Protein AF-A0A8E6B2I6-F1 (afdb_monomer_lite)

pLDDT: mean 75.62, std 18.56, range [28.56, 93.75]

Organism: NCBI:txid1123043

Secondary structure (DSSP, 8-state):
------------HHHHHHHHHHH-TT-----HHHHHHHHHHH--SHHHHHHHHHHHHHHHHHHHHHS-HHHHHHHHHHHHHHHHHHHHHHTT-S--HHHHHHHHHHHHHHSPPPPP-

Sequence (117 aa):
MRETVGCRHYYGMTPVAKYLRTLVPEFHARTDGELLTEFLLHHGEAPIVEILRRHGDWIWATCRRMLNHADAEDAFQATFLILTQRARKLQHSANIGPWLHRVAFLIVAKNPRPIPG

Foldseek 3Di:
DDDDPPPDDPPPCPVVLVVCCVVPVVSCPDFLLSLLVCCVVPVDCVSVVVVCVVQVPVLLVVLVVFDPPVLSVVLSVVLSVVCNVCSVVCNPPRHCNVVSNVSSVVSSVVPGPPDDD

Radius of gyration: 16.26 Å; chains: 1; bounding box: 50×29×42 Å

InterPro domains:
  IPR007627 RNA polymerase sigma-70 region 2 [PF04542] (52-104)
  IPR013325 RNA polymerase sigma factor, region 2 [SSF88946] (33-104)

Structure (mmCIF, N/CA/C/O backbone):
data_AF-A0A8E6B2I6-F1
#
_entry.id   AF-A0A8E6B2I6-F1
#
loop_
_atom_site.group_PDB
_atom_site.id
_atom_site.type_symbol
_atom_site.label_atom_id
_atom_site.label_alt_id
_atom_site.label_comp_id
_atom_site.label_asym_id
_atom_site.label_entity_id
_atom_site.label_seq_id
_atom_site.pdbx_PDB_ins_code
_atom_site.Cartn_x
_atom_site.Cartn_y
_atom_site.Cartn_z
_atom_site.occupancy
_atom_site.B_iso_or_equiv
_atom_site.auth_seq_id
_atom_site.auth_comp_id
_atom_site.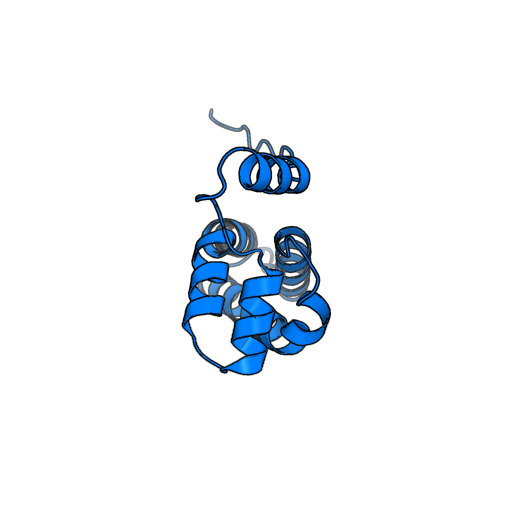auth_asym_id
_atom_site.auth_atom_id
_atom_site.pdbx_PDB_model_num
ATOM 1 N N . MET A 1 1 ? 3.956 15.985 -30.444 1.00 34.03 1 MET A N 1
ATOM 2 C CA . MET A 1 1 ? 4.150 16.913 -29.309 1.00 34.03 1 MET A CA 1
ATOM 3 C C . MET A 1 1 ? 2.978 16.812 -28.341 1.00 34.03 1 MET A C 1
ATOM 5 O O . MET A 1 1 ? 1.963 17.460 -28.553 1.00 34.03 1 MET A O 1
ATOM 9 N N . ARG A 1 2 ? 3.087 15.964 -27.313 1.00 28.56 2 ARG A N 1
ATOM 10 C CA . ARG A 1 2 ? 2.213 15.981 -26.127 1.00 28.56 2 ARG A CA 1
ATOM 11 C C . ARG A 1 2 ? 3.047 15.538 -24.929 1.00 28.56 2 ARG A C 1
ATOM 13 O O . ARG A 1 2 ? 2.990 14.389 -24.514 1.00 28.56 2 ARG A O 1
ATOM 20 N N . GLU A 1 3 ? 3.850 16.458 -24.418 1.00 32.72 3 GLU A N 1
ATOM 21 C CA . GLU A 1 3 ? 4.552 16.300 -23.149 1.00 32.72 3 GLU A CA 1
ATOM 22 C C . GLU A 1 3 ? 4.015 17.337 -22.175 1.00 32.72 3 GLU A C 1
ATOM 24 O O . GLU A 1 3 ? 4.415 18.494 -22.170 1.00 32.72 3 GLU A O 1
ATOM 29 N N . THR A 1 4 ? 3.085 16.896 -21.337 1.00 28.88 4 THR A N 1
ATOM 30 C CA . THR A 1 4 ? 2.849 17.505 -20.031 1.00 28.88 4 THR A CA 1
ATOM 31 C C . THR A 1 4 ? 2.646 16.373 -19.036 1.00 28.88 4 THR A C 1
ATOM 33 O O . THR A 1 4 ? 1.525 16.054 -18.643 1.00 28.88 4 THR A O 1
ATO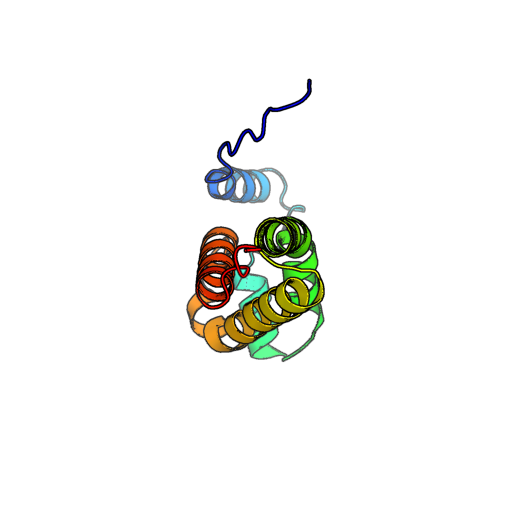M 36 N N . VAL A 1 5 ? 3.748 15.744 -18.623 1.00 36.91 5 VAL A N 1
ATOM 37 C CA . VAL A 1 5 ? 3.817 14.997 -17.359 1.00 36.91 5 VAL A CA 1
ATOM 38 C C . VAL A 1 5 ? 3.763 16.010 -16.215 1.00 36.91 5 VAL A C 1
ATOM 40 O O . VAL A 1 5 ? 4.748 16.338 -15.563 1.00 36.91 5 VAL A O 1
ATOM 43 N N . GLY A 1 6 ? 2.573 16.572 -16.016 1.00 31.19 6 GLY A N 1
ATOM 44 C CA . GLY A 1 6 ? 2.250 17.427 -14.889 1.00 31.19 6 GLY A CA 1
ATOM 45 C C . GLY A 1 6 ? 2.052 16.566 -13.656 1.00 31.19 6 GLY A C 1
ATOM 46 O O . GLY A 1 6 ? 0.928 16.218 -13.313 1.00 31.19 6 GLY A O 1
ATOM 47 N N . CYS A 1 7 ? 3.152 16.233 -12.988 1.00 32.38 7 CYS A N 1
ATOM 48 C CA . CYS A 1 7 ? 3.139 15.825 -11.593 1.00 32.38 7 CYS A CA 1
ATOM 49 C C . CYS A 1 7 ? 2.607 17.021 -10.782 1.00 32.38 7 CYS A C 1
ATOM 51 O O . CYS A 1 7 ? 3.355 17.930 -10.429 1.00 32.38 7 CYS A O 1
ATOM 53 N N . ARG A 1 8 ? 1.286 17.106 -10.595 1.00 36.56 8 ARG A N 1
ATOM 54 C CA . ARG A 1 8 ? 0.648 18.207 -9.868 1.00 36.56 8 ARG A CA 1
ATOM 55 C C . ARG A 1 8 ? -0.310 17.632 -8.829 1.00 36.56 8 ARG A C 1
ATOM 57 O O . ARG A 1 8 ? -1.405 17.204 -9.152 1.00 36.56 8 ARG A O 1
ATOM 64 N N . HIS A 1 9 ? 0.178 17.612 -7.590 1.00 40.12 9 HIS A N 1
ATOM 65 C CA . HIS A 1 9 ? -0.584 17.734 -6.346 1.00 40.12 9 HIS A CA 1
ATOM 66 C C . HIS A 1 9 ? -1.923 16.977 -6.235 1.00 40.12 9 HIS A C 1
ATOM 68 O O . HIS A 1 9 ? -2.974 17.520 -6.548 1.00 40.12 9 HIS A O 1
ATOM 74 N N . TYR A 1 10 ? -1.902 15.814 -5.576 1.00 42.53 10 TYR A N 1
ATOM 75 C CA . TYR A 1 10 ? -3.065 15.301 -4.831 1.00 42.53 10 TYR A CA 1
ATOM 76 C C . TYR A 1 10 ? -2.718 15.096 -3.347 1.00 42.53 10 TYR A C 1
ATOM 78 O O . TYR A 1 10 ? -2.994 14.068 -2.741 1.00 42.53 10 TYR A O 1
ATOM 86 N N . TYR A 1 11 ? -2.101 16.112 -2.740 1.00 42.41 11 TYR A N 1
ATOM 87 C CA . TYR A 1 11 ? -1.970 16.250 -1.286 1.00 42.41 11 TYR A CA 1
ATOM 88 C C . TYR A 1 11 ? -3.036 17.254 -0.814 1.00 42.41 11 TYR A C 1
ATOM 90 O O . TYR A 1 11 ? -2.739 18.406 -0.526 1.00 42.41 11 TYR A O 1
ATOM 98 N N . GLY A 1 12 ? -4.317 16.869 -0.851 1.00 40.09 12 GLY A N 1
ATOM 99 C CA . GLY A 1 12 ? -5.392 17.827 -0.540 1.00 40.09 12 GLY A CA 1
ATOM 100 C C . GLY A 1 12 ? -6.819 17.294 -0.430 1.00 40.09 12 GLY A C 1
ATOM 101 O O . GLY A 1 12 ? -7.730 18.091 -0.242 1.00 40.09 12 GLY A O 1
ATOM 102 N N . MET A 1 13 ? -7.060 15.981 -0.523 1.00 46.75 13 MET A N 1
ATOM 103 C CA . MET A 1 13 ? -8.432 15.440 -0.473 1.00 46.75 13 MET A CA 1
ATOM 104 C C . MET A 1 13 ? -8.902 15.032 0.931 1.00 46.75 13 MET A C 1
ATOM 106 O O . MET A 1 13 ? -10.091 14.794 1.126 1.00 46.75 13 MET A O 1
ATOM 110 N N . THR A 1 14 ? -8.018 15.004 1.932 1.00 51.69 14 THR A N 1
ATOM 111 C CA . THR A 1 14 ? -8.386 14.737 3.335 1.00 51.69 14 THR A CA 1
ATOM 112 C C . THR A 1 14 ? -9.400 15.750 3.897 1.00 51.69 14 THR A C 1
ATOM 114 O O . THR A 1 14 ? -10.350 15.318 4.552 1.00 51.69 14 THR A O 1
ATOM 117 N N . PRO A 1 15 ? -9.282 17.071 3.627 1.00 55.97 15 PRO A N 1
ATOM 118 C CA . PRO A 1 15 ? -10.294 18.050 4.022 1.00 55.97 15 PRO A CA 1
ATOM 119 C C . PRO A 1 15 ? -11.630 17.825 3.310 1.00 55.97 15 PRO A C 1
ATOM 121 O O . PRO A 1 15 ? -12.668 17.864 3.958 1.00 55.97 15 PRO A O 1
ATOM 124 N N . VAL A 1 16 ? -11.610 17.536 2.003 1.00 52.50 16 VAL A N 1
ATOM 125 C CA . VAL A 1 16 ? -12.829 17.384 1.190 1.00 52.50 16 VAL A CA 1
ATOM 126 C C . VAL A 1 16 ? -13.608 16.135 1.587 1.00 52.50 16 VAL A C 1
ATOM 128 O O . VAL A 1 16 ? -14.811 16.221 1.788 1.00 52.50 16 VAL A O 1
ATOM 131 N N . ALA A 1 17 ? -12.946 14.994 1.791 1.00 55.19 17 ALA A N 1
ATOM 132 C CA . ALA A 1 17 ? -13.617 13.775 2.243 1.00 55.19 17 ALA A CA 1
ATOM 133 C C . ALA A 1 17 ? -14.264 13.952 3.630 1.00 55.19 17 ALA A C 1
ATOM 135 O O . ALA A 1 17 ? -15.385 13.498 3.854 1.00 55.19 17 ALA A O 1
ATOM 136 N N . LYS A 1 18 ? -13.590 14.669 4.544 1.00 55.62 18 LYS A N 1
ATOM 137 C CA . LYS A 1 18 ? -14.148 15.020 5.857 1.00 55.62 18 LYS A CA 1
ATOM 138 C C . LYS A 1 18 ? -15.351 15.961 5.727 1.00 55.62 18 LYS A C 1
ATOM 140 O O . LYS A 1 18 ? -16.358 15.734 6.383 1.00 55.62 18 LYS A O 1
ATOM 145 N N . TYR A 1 19 ? -15.265 16.979 4.869 1.00 57.88 19 TYR A N 1
ATOM 146 C CA . TYR A 1 19 ? -16.363 17.918 4.610 1.00 57.88 19 TYR A CA 1
ATOM 147 C C . TYR A 1 19 ? -17.570 17.249 3.938 1.00 57.88 19 TYR A C 1
ATOM 149 O O . TYR A 1 19 ? -18.705 17.514 4.321 1.00 57.88 19 TYR A O 1
ATOM 157 N N . LEU A 1 20 ? -17.343 16.346 2.982 1.00 57.97 20 LEU A N 1
ATOM 158 C CA . LEU A 1 20 ? -18.406 15.599 2.309 1.00 57.97 20 LEU A CA 1
ATOM 159 C C . LEU A 1 20 ? -19.126 14.642 3.261 1.00 57.97 20 LEU A C 1
ATOM 161 O O . LEU A 1 20 ? -20.342 14.538 3.176 1.00 57.97 20 LEU A O 1
ATOM 165 N N . ARG A 1 21 ? -18.418 14.020 4.213 1.00 57.53 21 ARG A N 1
ATOM 166 C CA . ARG A 1 21 ? -19.035 13.184 5.260 1.00 57.53 21 ARG A CA 1
ATOM 167 C C . ARG A 1 21 ? -19.982 13.986 6.165 1.00 57.53 21 ARG A C 1
ATOM 169 O O . ARG A 1 21 ? -20.976 13.448 6.636 1.00 57.53 21 ARG A O 1
ATOM 176 N N . THR A 1 22 ? -19.690 15.269 6.390 1.00 61.31 22 THR A N 1
ATOM 177 C CA . THR A 1 22 ? -20.558 16.180 7.156 1.00 61.31 22 THR A CA 1
ATOM 178 C C . THR A 1 22 ? -21.774 16.643 6.350 1.00 61.31 22 THR A C 1
ATOM 180 O O . THR A 1 22 ? -22.854 16.794 6.911 1.00 61.31 22 THR A O 1
ATOM 183 N N . LEU A 1 23 ? -21.606 16.895 5.048 1.00 60.75 23 LEU A N 1
ATOM 184 C CA . LEU A 1 23 ? -22.658 17.448 4.182 1.00 60.75 23 LEU A CA 1
ATOM 185 C C . LEU A 1 23 ? -23.572 16.379 3.573 1.00 60.75 23 LEU A C 1
ATOM 187 O O . LEU A 1 23 ? -24.725 16.661 3.261 1.00 60.75 23 LEU A O 1
ATOM 191 N N . VAL A 1 24 ? -23.061 15.163 3.400 1.00 58.16 24 VAL A N 1
ATOM 192 C CA . VAL A 1 24 ? -23.784 14.016 2.856 1.00 58.16 24 VAL A CA 1
ATOM 193 C C . VAL A 1 24 ? -23.577 12.853 3.829 1.00 58.16 24 VAL A C 1
ATOM 195 O O . VAL A 1 24 ? -22.609 12.103 3.689 1.00 58.16 24 VAL A O 1
ATOM 198 N N . PRO A 1 25 ? -24.465 12.682 4.827 1.00 50.56 25 PRO A N 1
ATOM 199 C CA . PRO A 1 25 ? -24.373 11.597 5.805 1.00 50.56 25 PRO A CA 1
ATOM 200 C C . PRO A 1 25 ? -24.401 10.208 5.159 1.00 50.56 25 PRO A C 1
ATOM 202 O O . PRO A 1 25 ? -23.919 9.254 5.739 1.00 50.56 25 PRO A O 1
ATOM 205 N N . GLU A 1 26 ? -24.905 10.076 3.935 1.00 48.84 26 GLU A N 1
ATOM 206 C CA . GLU A 1 26 ? -24.880 8.829 3.158 1.00 48.84 26 GLU A CA 1
ATOM 207 C C . GLU A 1 26 ? -23.491 8.565 2.522 1.00 48.84 26 GLU A C 1
ATOM 209 O O . GLU A 1 26 ? -23.152 7.437 2.171 1.00 48.84 26 GLU A O 1
ATOM 214 N N . PHE A 1 27 ? -22.632 9.590 2.398 1.00 51.09 27 PHE A N 1
ATOM 215 C CA . PHE A 1 27 ? -21.283 9.502 1.821 1.00 51.09 27 PHE A CA 1
ATOM 216 C C . PHE A 1 27 ? -20.259 9.062 2.879 1.00 51.09 27 PHE A C 1
ATOM 218 O O . PHE A 1 27 ? -19.244 9.714 3.141 1.00 51.09 27 PHE A O 1
ATOM 225 N N . HIS A 1 28 ? -20.513 7.913 3.503 1.00 56.12 28 HIS A N 1
ATOM 226 C CA . HIS A 1 28 ? -19.543 7.232 4.359 1.00 56.12 28 HIS A CA 1
ATOM 227 C C . HIS A 1 28 ? -18.553 6.439 3.500 1.00 56.12 28 HIS A C 1
ATOM 229 O O . HIS A 1 28 ? -18.459 5.215 3.576 1.00 56.12 28 HIS A O 1
ATOM 235 N N . ALA A 1 29 ? -17.774 7.134 2.666 1.00 70.19 29 ALA A N 1
ATOM 236 C CA . ALA A 1 29 ? -16.597 6.515 2.074 1.00 70.19 29 ALA A CA 1
ATOM 237 C C . ALA A 1 29 ? -15.656 6.129 3.226 1.00 70.19 29 ALA A C 1
ATOM 239 O O . ALA A 1 29 ? -15.066 7.011 3.865 1.00 70.19 29 ALA A O 1
ATOM 240 N N . ARG A 1 30 ? -15.573 4.821 3.526 1.00 81.81 30 ARG A N 1
ATOM 241 C CA . ARG A 1 30 ? -14.664 4.277 4.545 1.00 81.81 30 ARG A CA 1
ATOM 242 C C . ARG A 1 30 ? -13.269 4.846 4.310 1.00 81.81 30 ARG A C 1
ATOM 244 O O . ARG A 1 30 ? -12.819 4.849 3.164 1.00 81.81 30 ARG A O 1
ATOM 251 N N . THR A 1 31 ? -12.600 5.354 5.336 1.00 87.56 31 THR A N 1
ATOM 252 C CA . THR A 1 31 ? -11.199 5.776 5.222 1.00 87.56 31 THR A CA 1
ATOM 253 C C . THR A 1 31 ? -10.304 4.568 4.970 1.00 87.56 31 THR A C 1
ATOM 255 O O . THR A 1 31 ? -10.689 3.431 5.242 1.00 87.56 31 THR A O 1
ATOM 258 N N . ASP A 1 32 ? -9.093 4.797 4.469 1.00 88.75 32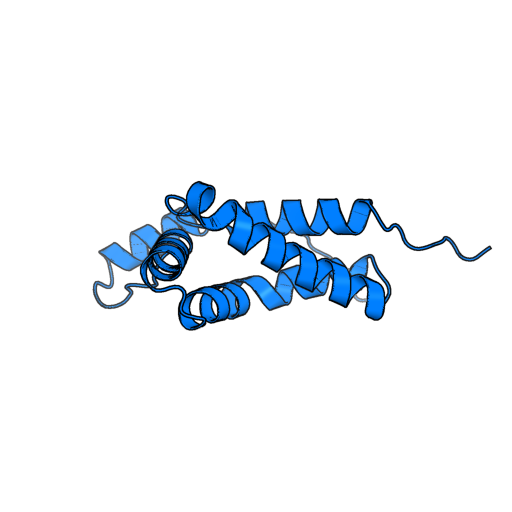 ASP A N 1
ATOM 259 C CA . ASP A 1 32 ? -8.150 3.692 4.274 1.00 88.75 32 ASP A CA 1
ATOM 260 C C . ASP A 1 32 ? -7.810 3.007 5.612 1.00 88.75 32 ASP A C 1
ATOM 262 O O . ASP A 1 32 ? -7.677 1.789 5.669 1.00 88.75 32 ASP A O 1
ATOM 266 N N . GLY A 1 33 ? -7.742 3.766 6.709 1.00 90.00 33 GLY A N 1
ATOM 267 C CA . GLY A 1 33 ? -7.550 3.236 8.058 1.00 90.00 33 GLY A CA 1
ATOM 268 C C . GLY A 1 33 ? -8.725 2.396 8.564 1.00 90.00 33 GLY A C 1
ATOM 269 O O . GLY A 1 33 ? -8.508 1.354 9.180 1.00 90.00 33 GLY A O 1
ATOM 270 N N . GLU A 1 34 ? -9.964 2.789 8.253 1.00 91.44 34 GLU A N 1
ATOM 271 C CA . GLU A 1 34 ? -11.166 1.995 8.559 1.00 91.44 34 GLU A CA 1
ATOM 272 C C . GLU A 1 34 ? -11.136 0.653 7.802 1.00 91.44 34 GLU A C 1
ATOM 274 O O . GLU A 1 34 ? -11.349 -0.394 8.410 1.00 91.44 34 GLU A O 1
ATOM 279 N N . LEU A 1 35 ? -10.759 0.660 6.51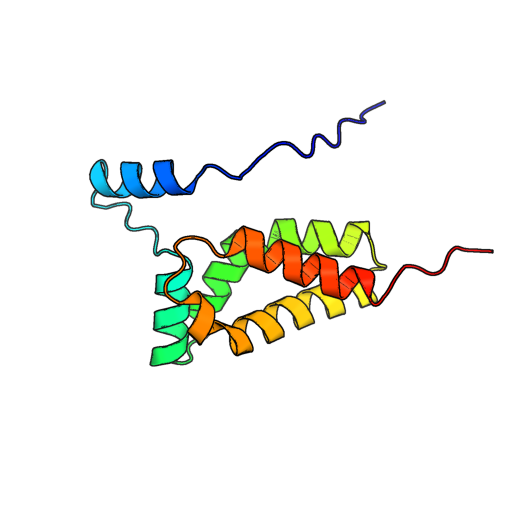6 1.00 90.44 35 LEU A N 1
ATOM 280 C CA . LEU A 1 35 ? -10.575 -0.566 5.723 1.00 90.44 35 LEU A CA 1
ATOM 281 C C . LEU A 1 35 ? -9.454 -1.455 6.289 1.00 90.44 35 LEU A C 1
ATOM 283 O O . LEU A 1 35 ? -9.604 -2.671 6.384 1.00 90.44 35 LEU A O 1
ATOM 287 N N . LEU A 1 36 ? -8.335 -0.866 6.714 1.00 92.81 36 LEU A N 1
ATOM 288 C CA . LEU A 1 36 ? -7.247 -1.617 7.346 1.00 92.81 36 LEU A CA 1
ATOM 289 C C . LEU A 1 36 ? -7.635 -2.180 8.714 1.00 92.81 36 LEU A C 1
ATOM 291 O O . LEU A 1 36 ? -7.205 -3.277 9.059 1.00 92.81 36 LEU A O 1
ATOM 295 N N . THR A 1 37 ? -8.446 -1.459 9.486 1.00 93.75 37 THR A N 1
ATOM 296 C CA . THR A 1 37 ? -8.966 -1.941 10.773 1.00 93.75 37 THR A CA 1
ATOM 297 C C . THR A 1 37 ? -9.851 -3.164 10.558 1.00 93.75 37 THR A C 1
ATOM 299 O O . THR A 1 37 ? -9.673 -4.179 11.223 1.00 93.75 37 THR A O 1
ATOM 302 N N . GLU A 1 38 ? -10.750 -3.112 9.578 1.00 9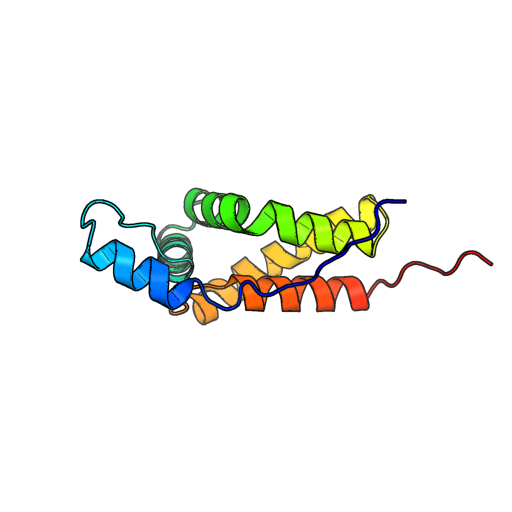1.94 38 GLU A N 1
ATOM 303 C CA . GLU A 1 38 ? -11.603 -4.242 9.204 1.00 91.94 38 GLU A CA 1
ATOM 304 C C . GLU A 1 38 ? -10.793 -5.444 8.706 1.00 91.94 38 GLU A C 1
ATOM 306 O O . GLU A 1 38 ? -11.048 -6.575 9.123 1.00 91.94 38 GLU A O 1
ATOM 311 N N . PHE A 1 39 ? -9.760 -5.205 7.892 1.00 90.81 39 PHE A N 1
ATOM 312 C CA . PHE A 1 39 ? -8.816 -6.247 7.486 1.00 90.81 39 PHE A CA 1
ATOM 313 C C . PHE A 1 39 ? -8.120 -6.897 8.692 1.00 90.81 39 PHE A C 1
ATOM 315 O O . PHE A 1 39 ? -7.970 -8.114 8.731 1.00 90.81 39 PHE A O 1
ATOM 322 N N . LEU A 1 40 ? -7.715 -6.116 9.695 1.00 93.44 40 LEU A N 1
ATOM 323 C CA . LEU A 1 40 ? -7.062 -6.642 10.899 1.00 93.44 40 LEU A CA 1
ATOM 324 C C . LEU A 1 40 ? -8.011 -7.425 11.815 1.00 93.44 40 LEU A C 1
ATOM 326 O O . LEU A 1 40 ? -7.538 -8.280 12.558 1.00 93.44 40 LEU A O 1
ATOM 330 N N . LEU A 1 41 ? -9.311 -7.117 11.791 1.00 93.38 41 LEU A N 1
ATOM 331 C CA . LEU A 1 41 ? -10.325 -7.781 12.616 1.00 93.38 41 LEU A CA 1
ATOM 332 C C . LEU A 1 41 ? -10.840 -9.077 11.986 1.00 93.38 41 LEU A C 1
ATOM 334 O O . LEU A 1 41 ? -11.060 -10.056 12.694 1.00 93.38 41 LEU A O 1
ATOM 338 N N . HIS A 1 42 ? -11.049 -9.079 10.670 1.00 90.75 42 HIS A N 1
ATOM 339 C CA . HIS A 1 42 ? -11.730 -10.175 9.978 1.00 90.75 42 HIS A CA 1
ATOM 340 C C . HIS A 1 42 ? -10.833 -10.942 9.008 1.00 90.75 42 HIS A C 1
ATOM 342 O O . HIS A 1 42 ? -11.256 -11.975 8.499 1.00 90.75 42 HIS A O 1
ATOM 348 N N . HIS A 1 43 ? -9.625 -10.443 8.723 1.00 83.56 43 HIS A N 1
ATOM 349 C CA . HIS A 1 43 ? -8.696 -11.008 7.735 1.00 83.56 43 HIS A CA 1
ATOM 350 C C . HIS A 1 43 ? -9.318 -11.245 6.346 1.00 83.56 43 HIS A C 1
ATOM 352 O O . HIS A 1 43 ? -8.798 -12.025 5.553 1.00 83.56 43 HIS A O 1
ATOM 358 N N . GLY A 1 44 ? -10.426 -10.563 6.039 1.00 82.62 44 GLY A N 1
ATOM 359 C CA . GLY A 1 44 ? -11.125 -10.676 4.765 1.00 82.62 44 GLY A CA 1
ATOM 360 C C . GLY A 1 44 ? -10.413 -9.917 3.649 1.00 82.62 44 GLY A C 1
ATOM 361 O O . GLY A 1 44 ? -9.736 -8.919 3.886 1.00 82.62 44 GLY A O 1
ATOM 362 N N . GLU A 1 45 ? -10.602 -10.361 2.410 1.00 79.06 45 GLU A N 1
ATOM 363 C CA . GLU A 1 45 ? -9.953 -9.764 1.236 1.00 79.06 45 GLU A CA 1
ATOM 364 C C . GLU A 1 45 ? -10.605 -8.440 0.805 1.00 79.06 45 GLU A C 1
ATOM 366 O O . GLU A 1 45 ? -9.930 -7.544 0.297 1.00 79.06 45 GLU A O 1
ATOM 371 N N . ALA A 1 46 ? -11.908 -8.274 1.056 1.00 85.75 46 ALA A N 1
ATOM 372 C CA . ALA A 1 46 ? -12.696 -7.137 0.574 1.00 85.75 46 ALA A CA 1
ATOM 373 C C . ALA A 1 46 ? -12.128 -5.745 0.940 1.00 85.75 46 ALA A C 1
ATOM 375 O O . ALA A 1 46 ? -12.094 -4.879 0.060 1.00 85.75 46 ALA A O 1
ATOM 376 N N . PRO A 1 47 ? -11.628 -5.487 2.168 1.00 87.44 47 PRO A N 1
ATOM 377 C CA . PRO A 1 47 ? -11.058 -4.183 2.501 1.00 87.44 47 PRO A CA 1
ATOM 378 C C . PRO A 1 47 ? -9.756 -3.890 1.747 1.00 87.44 47 PRO A C 1
ATOM 380 O O . PRO A 1 47 ? -9.517 -2.753 1.343 1.00 87.44 47 PRO A O 1
ATOM 383 N N . ILE A 1 48 ? -8.930 -4.913 1.505 1.00 82.88 48 ILE A N 1
ATOM 384 C CA . ILE A 1 48 ? -7.693 -4.784 0.724 1.00 82.88 48 ILE A CA 1
ATOM 385 C C . ILE A 1 48 ? -8.010 -4.566 -0.756 1.00 82.88 48 ILE A C 1
ATOM 387 O O . ILE A 1 48 ? -7.388 -3.712 -1.385 1.00 82.88 48 ILE A O 1
ATOM 391 N N . VAL A 1 49 ? -9.008 -5.269 -1.300 1.00 83.12 49 VAL A N 1
ATOM 392 C CA . VAL A 1 49 ? -9.491 -5.064 -2.675 1.00 83.12 49 VAL A CA 1
ATOM 393 C C . VAL A 1 49 ? -9.997 -3.634 -2.876 1.00 83.12 49 VAL A C 1
ATOM 395 O O . VAL A 1 49 ? -9.700 -3.016 -3.894 1.00 83.12 49 VAL A O 1
ATOM 398 N N . GLU A 1 50 ? -10.693 -3.054 -1.898 1.00 86.06 50 GLU A N 1
ATOM 399 C CA . GLU A 1 50 ? -11.130 -1.656 -1.981 1.00 86.06 50 GLU A CA 1
ATOM 400 C C . GLU A 1 50 ? -9.947 -0.670 -1.923 1.00 86.06 50 GLU A C 1
ATOM 402 O O . GLU A 1 50 ? -9.930 0.317 -2.661 1.00 86.06 50 GLU A O 1
ATOM 407 N N . ILE A 1 51 ? -8.917 -0.945 -1.114 1.00 87.44 51 ILE A N 1
ATOM 408 C CA . ILE A 1 51 ? -7.669 -0.159 -1.119 1.00 87.44 51 ILE A CA 1
ATOM 409 C C . ILE A 1 51 ? -6.972 -0.262 -2.484 1.00 87.44 51 ILE A C 1
ATOM 411 O O . ILE A 1 51 ? -6.538 0.754 -3.030 1.00 87.44 51 ILE A O 1
ATOM 415 N N . LEU A 1 52 ? -6.902 -1.463 -3.063 1.00 81.88 52 LEU A N 1
ATOM 416 C CA . LEU A 1 52 ? -6.368 -1.711 -4.405 1.00 81.88 52 LEU A CA 1
ATOM 417 C C . LEU A 1 52 ? -7.161 -0.963 -5.476 1.00 81.88 52 LEU A C 1
ATOM 419 O O . LEU A 1 52 ? -6.570 -0.345 -6.350 1.00 81.88 52 LEU A O 1
ATOM 423 N N . ARG A 1 53 ? -8.490 -0.939 -5.392 1.00 81.50 53 ARG A N 1
ATOM 424 C CA . ARG A 1 53 ? -9.335 -0.201 -6.337 1.00 81.50 53 ARG A CA 1
ATOM 425 C C . ARG A 1 53 ? -9.086 1.309 -6.278 1.00 81.50 53 ARG A C 1
ATOM 427 O O . ARG A 1 53 ? -9.161 1.989 -7.295 1.00 81.50 53 ARG A O 1
ATOM 434 N N . ARG A 1 54 ? -8.792 1.849 -5.091 1.00 86.06 54 ARG A N 1
ATOM 435 C CA . ARG A 1 54 ? -8.517 3.283 -4.894 1.00 86.06 54 ARG A CA 1
ATOM 436 C C . ARG A 1 54 ? -7.109 3.683 -5.303 1.00 86.06 54 ARG A C 1
ATOM 438 O O . ARG A 1 54 ? -6.920 4.780 -5.824 1.00 86.06 54 ARG A O 1
ATOM 445 N N . HIS A 1 55 ? -6.126 2.826 -5.024 1.00 85.25 55 HIS A N 1
ATOM 446 C CA . HIS A 1 55 ? -4.712 3.185 -5.128 1.00 85.25 55 HIS A CA 1
ATOM 447 C C . HIS A 1 55 ? -3.918 2.393 -6.173 1.00 85.25 55 HIS A C 1
ATOM 449 O O . HIS A 1 55 ? -2.804 2.774 -6.520 1.00 85.25 55 HIS A O 1
ATOM 455 N N . GLY A 1 56 ? -4.472 1.308 -6.698 1.00 79.56 56 GLY A N 1
ATOM 456 C CA . GLY A 1 56 ? -3.786 0.377 -7.590 1.00 79.56 56 GLY A CA 1
ATOM 457 C C . GLY A 1 56 ? -3.336 1.030 -8.889 1.00 79.56 56 GLY A C 1
ATOM 458 O O . GLY A 1 56 ? -2.156 0.957 -9.218 1.00 79.56 56 GLY A O 1
ATOM 459 N N . ASP A 1 57 ? -4.224 1.742 -9.583 1.00 83.19 57 ASP A N 1
ATOM 460 C CA . ASP A 1 57 ? -3.938 2.275 -10.923 1.00 83.19 57 ASP A CA 1
ATOM 461 C C . ASP A 1 57 ? -2.724 3.211 -10.959 1.00 83.19 57 ASP A C 1
ATOM 463 O O . ASP A 1 57 ? -1.863 3.111 -11.838 1.00 83.19 57 ASP A O 1
ATOM 467 N N . TRP A 1 58 ? -2.612 4.118 -9.986 1.00 81.81 58 TRP A N 1
ATOM 468 C CA . TRP A 1 58 ? -1.521 5.092 -9.965 1.00 81.81 58 TRP A CA 1
ATOM 469 C C . TRP A 1 58 ? -0.209 4.502 -9.421 1.00 81.81 58 TRP A C 1
ATOM 471 O O . TRP A 1 58 ? 0.868 4.870 -9.903 1.00 81.81 58 TRP A O 1
ATOM 481 N N . ILE A 1 59 ? -0.270 3.540 -8.491 1.00 84.50 59 ILE A N 1
ATOM 482 C CA . ILE A 1 59 ? 0.912 2.780 -8.045 1.00 84.50 59 ILE A CA 1
ATOM 483 C C . ILE A 1 59 ? 1.443 1.923 -9.198 1.00 84.50 59 ILE A C 1
ATOM 485 O O . ILE A 1 59 ? 2.634 1.967 -9.500 1.00 84.50 59 ILE A O 1
ATOM 489 N N . TRP A 1 60 ? 0.559 1.221 -9.909 1.00 84.38 60 TRP A N 1
ATOM 490 C CA . TRP A 1 60 ? 0.904 0.432 -11.088 1.00 84.38 60 TRP A CA 1
ATOM 491 C C . TRP A 1 60 ? 1.546 1.286 -12.183 1.00 84.38 60 TRP A C 1
ATOM 493 O O . TRP A 1 60 ? 2.600 0.933 -12.721 1.00 84.38 60 TRP A O 1
ATOM 503 N N . ALA A 1 61 ? 0.970 2.458 -12.467 1.00 84.69 61 ALA A N 1
ATOM 504 C CA . ALA A 1 61 ? 1.551 3.417 -13.402 1.00 84.69 61 ALA A CA 1
ATOM 505 C C . ALA A 1 61 ? 2.960 3.867 -12.976 1.00 84.69 61 ALA A C 1
ATOM 507 O O . ALA A 1 61 ? 3.821 4.076 -13.832 1.00 84.69 61 ALA A O 1
ATOM 508 N N . THR A 1 62 ? 3.213 3.995 -11.671 1.00 84.88 62 THR A N 1
ATOM 509 C CA . THR A 1 62 ? 4.529 4.357 -11.125 1.00 84.88 62 THR A CA 1
ATOM 510 C C . THR A 1 62 ? 5.546 3.238 -11.350 1.00 84.88 62 THR A C 1
ATOM 512 O O . THR A 1 62 ? 6.598 3.486 -11.939 1.00 84.88 62 THR A O 1
ATOM 515 N N . CYS A 1 63 ? 5.207 1.998 -10.984 1.00 85.50 63 CYS A N 1
ATOM 516 C CA . CYS A 1 63 ? 6.065 0.827 -11.186 1.00 85.50 63 CYS A CA 1
ATOM 517 C C . CYS A 1 63 ? 6.418 0.633 -12.670 1.00 85.50 63 CYS A C 1
ATOM 519 O O . CYS A 1 63 ? 7.593 0.543 -13.025 1.00 85.50 63 CYS A O 1
ATOM 521 N N . ARG A 1 64 ? 5.424 0.681 -13.569 1.00 87.88 64 ARG A N 1
ATOM 522 C CA . ARG A 1 64 ? 5.635 0.498 -15.018 1.00 87.88 64 ARG A CA 1
ATOM 523 C C . ARG A 1 64 ? 6.490 1.575 -15.677 1.00 87.88 64 ARG A C 1
ATOM 525 O O . ARG A 1 64 ? 7.159 1.303 -16.672 1.00 87.88 64 ARG A O 1
ATOM 532 N N . ARG A 1 65 ? 6.460 2.810 -15.170 1.00 85.81 65 ARG A N 1
ATOM 533 C CA . ARG A 1 65 ? 7.301 3.891 -15.712 1.00 85.81 65 ARG A CA 1
ATOM 534 C C . ARG A 1 65 ? 8.782 3.632 -15.466 1.00 85.81 65 ARG A C 1
ATOM 536 O O . ARG A 1 65 ? 9.602 4.018 -16.294 1.00 85.81 65 ARG A O 1
ATOM 543 N N . MET A 1 66 ? 9.107 2.967 -14.364 1.00 85.19 66 MET A N 1
ATOM 544 C CA . MET A 1 66 ? 10.475 2.841 -13.876 1.00 85.19 66 MET A CA 1
ATOM 545 C C . MET A 1 66 ? 11.078 1.450 -14.095 1.00 85.19 66 MET A C 1
ATOM 547 O O . MET A 1 66 ? 12.295 1.347 -14.180 1.00 85.19 66 MET A O 1
ATOM 551 N N . LEU A 1 67 ? 10.254 0.408 -14.240 1.00 86.31 67 LEU A N 1
ATOM 552 C CA . LEU A 1 67 ? 10.669 -0.996 -14.342 1.00 86.31 67 LEU A CA 1
ATOM 553 C C . LEU A 1 67 ? 10.190 -1.639 -15.653 1.00 86.31 67 LEU A C 1
ATOM 555 O O . LEU A 1 67 ? 9.387 -1.045 -16.378 1.00 86.31 67 LEU A O 1
ATOM 559 N N . ASN A 1 68 ? 10.722 -2.810 -16.017 1.00 87.44 68 ASN A N 1
ATOM 560 C CA . ASN A 1 68 ? 10.107 -3.631 -17.071 1.00 87.44 68 ASN A CA 1
ATOM 561 C C . ASN A 1 68 ? 8.807 -4.275 -16.542 1.00 87.44 68 ASN A C 1
ATOM 563 O O . ASN A 1 68 ? 8.432 -4.060 -15.394 1.00 87.44 68 ASN A O 1
ATOM 567 N N . HIS A 1 69 ? 8.077 -5.013 -17.381 1.00 84.38 69 HIS A N 1
ATOM 568 C CA . HIS A 1 69 ? 6.769 -5.545 -16.988 1.00 84.38 69 HIS A CA 1
ATOM 569 C C . HIS A 1 69 ? 6.833 -6.507 -15.791 1.00 84.38 69 HIS A C 1
ATOM 571 O O . HIS A 1 69 ? 6.046 -6.328 -14.865 1.00 84.38 69 HIS A O 1
ATOM 577 N N . ALA A 1 70 ? 7.778 -7.452 -15.797 1.00 87.00 70 ALA A N 1
ATOM 578 C CA . ALA A 1 70 ? 7.936 -8.444 -14.734 1.00 87.00 70 ALA A CA 1
ATOM 579 C C . ALA A 1 70 ? 8.359 -7.779 -13.414 1.00 87.00 70 ALA A C 1
ATOM 581 O O . ALA A 1 70 ? 7.681 -7.916 -12.403 1.00 87.00 70 ALA A O 1
ATOM 582 N N . ASP A 1 71 ? 9.394 -6.936 -13.455 1.00 86.25 71 ASP A N 1
ATOM 583 C CA . ASP A 1 71 ? 9.863 -6.205 -12.274 1.00 86.25 71 ASP A CA 1
ATOM 584 C C . ASP A 1 71 ? 8.794 -5.236 -11.729 1.00 86.25 71 ASP A C 1
ATOM 586 O O . ASP A 1 71 ? 8.708 -4.997 -10.524 1.00 86.25 71 ASP A O 1
ATOM 590 N N . ALA A 1 72 ? 7.967 -4.649 -12.605 1.00 85.44 72 ALA A N 1
ATOM 591 C CA . ALA A 1 72 ? 6.862 -3.788 -12.191 1.00 85.44 72 ALA A CA 1
ATOM 592 C C . ALA A 1 72 ? 5.777 -4.571 -11.447 1.00 85.44 72 ALA A C 1
ATOM 594 O O . ALA A 1 72 ? 5.222 -4.046 -10.481 1.00 85.44 72 ALA A O 1
ATOM 595 N N . GLU A 1 73 ? 5.469 -5.787 -11.897 1.00 84.31 73 GLU A N 1
ATOM 596 C CA . GLU A 1 73 ? 4.525 -6.684 -11.234 1.00 84.31 73 GLU A CA 1
ATOM 597 C C . GLU A 1 73 ? 5.044 -7.100 -9.858 1.00 84.31 73 GLU A C 1
ATOM 599 O O . GLU A 1 73 ? 4.337 -6.911 -8.866 1.00 84.31 73 GLU A O 1
ATOM 604 N N . ASP A 1 74 ? 6.308 -7.512 -9.768 1.00 85.31 74 ASP A N 1
ATOM 605 C CA . ASP A 1 74 ? 6.954 -7.860 -8.501 1.00 85.31 74 ASP A CA 1
ATOM 606 C C . ASP A 1 74 ? 6.964 -6.678 -7.522 1.00 85.31 74 ASP A C 1
ATOM 608 O O . ASP A 1 74 ? 6.617 -6.818 -6.346 1.00 85.31 74 ASP A O 1
ATOM 612 N N . ALA A 1 75 ? 7.300 -5.475 -7.999 1.00 86.62 75 ALA A N 1
ATOM 613 C CA . ALA A 1 75 ? 7.300 -4.274 -7.168 1.00 86.62 75 ALA A CA 1
ATOM 614 C C . ALA A 1 75 ? 5.893 -3.886 -6.689 1.00 86.62 75 ALA A C 1
ATOM 616 O O . ALA A 1 75 ? 5.716 -3.435 -5.549 1.00 86.62 75 ALA A O 1
ATOM 617 N N . PHE A 1 76 ? 4.889 -4.063 -7.550 1.00 83.19 76 PHE A N 1
ATOM 618 C CA . PHE A 1 76 ? 3.491 -3.848 -7.208 1.00 83.19 76 PHE A CA 1
ATOM 619 C C . PHE A 1 76 ? 3.059 -4.839 -6.123 1.00 83.19 76 PHE A C 1
ATOM 621 O O . PHE A 1 76 ? 2.651 -4.410 -5.044 1.00 83.19 76 PHE A O 1
ATOM 628 N N . GLN A 1 77 ? 3.253 -6.143 -6.338 1.00 87.19 77 GLN A N 1
ATOM 629 C CA . GLN A 1 77 ? 2.92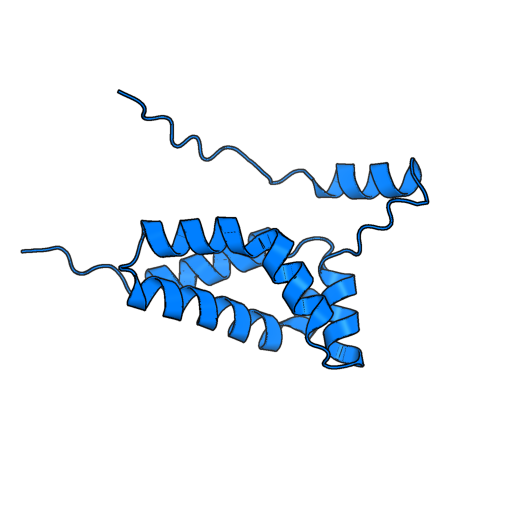7 -7.190 -5.365 1.00 87.19 77 GLN A CA 1
ATOM 630 C C . GLN A 1 77 ? 3.639 -6.969 -4.020 1.00 87.19 77 GLN A C 1
ATOM 632 O O . GLN A 1 77 ? 3.000 -6.973 -2.963 1.00 87.19 77 GLN A O 1
ATOM 637 N N . ALA A 1 78 ? 4.942 -6.676 -4.040 1.00 90.19 78 ALA A N 1
ATOM 638 C CA . ALA A 1 78 ? 5.725 -6.405 -2.839 1.00 90.19 78 ALA A CA 1
ATOM 639 C C . ALA A 1 78 ? 5.214 -5.176 -2.063 1.00 90.19 78 ALA A C 1
ATOM 641 O O . ALA A 1 78 ? 5.214 -5.181 -0.830 1.00 90.19 78 ALA A O 1
ATOM 642 N N . THR A 1 79 ? 4.718 -4.142 -2.754 1.00 87.31 79 THR A N 1
ATOM 643 C CA . THR A 1 79 ? 4.103 -2.970 -2.106 1.00 87.31 79 THR A CA 1
ATOM 644 C C . THR A 1 79 ? 2.885 -3.378 -1.272 1.00 87.31 79 THR A C 1
ATOM 646 O O . THR A 1 79 ? 2.757 -2.941 -0.123 1.00 87.31 79 THR A O 1
ATOM 649 N N . PHE A 1 80 ? 2.020 -4.252 -1.797 1.00 83.25 80 PHE A N 1
ATOM 650 C CA . PHE A 1 80 ? 0.835 -4.722 -1.069 1.00 83.25 80 PHE A CA 1
ATOM 651 C C . PHE A 1 80 ? 1.174 -5.718 0.038 1.00 83.25 80 PHE A C 1
ATOM 653 O O . PHE A 1 80 ? 0.561 -5.658 1.103 1.00 83.25 80 PHE A O 1
ATOM 660 N N . LEU A 1 81 ? 2.198 -6.559 -0.130 1.00 88.62 81 LEU A N 1
ATOM 661 C CA . LEU A 1 81 ? 2.702 -7.374 0.981 1.00 88.62 81 LEU A CA 1
ATOM 662 C C . LEU A 1 81 ? 3.217 -6.502 2.138 1.00 88.62 81 LEU A C 1
ATOM 664 O O . LEU A 1 81 ? 2.947 -6.780 3.304 1.00 88.62 81 LEU A O 1
ATOM 668 N N . ILE A 1 82 ? 3.933 -5.414 1.846 1.00 91.75 82 ILE A N 1
ATOM 669 C CA . ILE A 1 82 ? 4.397 -4.490 2.892 1.00 91.75 82 ILE A CA 1
ATOM 670 C C . ILE A 1 82 ? 3.212 -3.756 3.534 1.00 91.75 82 ILE A C 1
ATOM 672 O O . ILE A 1 82 ? 3.238 -3.504 4.743 1.00 91.75 82 ILE A O 1
ATOM 676 N N . LEU A 1 83 ? 2.160 -3.438 2.769 1.00 90.25 83 LEU A N 1
ATOM 677 C CA . LEU A 1 83 ? 0.919 -2.871 3.302 1.00 90.25 83 LEU A CA 1
ATOM 678 C C . LEU A 1 83 ? 0.285 -3.789 4.348 1.00 90.25 83 LEU A C 1
ATOM 680 O O . LEU A 1 83 ? 0.001 -3.321 5.450 1.00 90.25 83 LEU A O 1
ATOM 684 N N . THR A 1 84 ? 0.100 -5.077 4.050 1.00 88.75 84 THR A N 1
ATOM 685 C CA . THR A 1 84 ? -0.535 -6.013 4.995 1.00 88.75 84 THR A CA 1
ATOM 686 C C . THR A 1 84 ? 0.294 -6.167 6.272 1.00 88.75 84 THR A C 1
ATOM 688 O O . THR A 1 84 ? -0.252 -6.112 7.374 1.00 88.75 84 THR A O 1
ATOM 691 N N . GLN A 1 85 ? 1.625 -6.215 6.157 1.00 91.56 85 GLN A N 1
ATOM 692 C CA . GLN A 1 85 ? 2.542 -6.250 7.305 1.00 91.56 85 GLN A CA 1
ATOM 693 C C . GLN A 1 85 ? 2.500 -4.971 8.156 1.00 91.56 85 GLN A C 1
ATOM 695 O O . GLN A 1 85 ? 2.762 -4.995 9.361 1.00 91.56 85 GLN A O 1
ATOM 700 N N . ARG A 1 86 ? 2.207 -3.822 7.538 1.00 92.31 86 ARG A N 1
ATOM 701 C CA . ARG A 1 86 ? 2.182 -2.505 8.194 1.00 92.31 86 ARG A CA 1
ATOM 702 C C . ARG A 1 86 ? 0.770 -2.023 8.521 1.00 92.31 86 ARG A C 1
ATOM 704 O O . ARG A 1 86 ? 0.650 -0.962 9.132 1.00 92.31 86 ARG A O 1
ATOM 711 N N . ALA A 1 87 ? -0.262 -2.811 8.221 1.00 91.00 87 ALA A N 1
ATOM 712 C CA . ALA A 1 87 ? -1.670 -2.461 8.399 1.00 91.00 87 ALA A CA 1
ATOM 713 C C . ALA A 1 87 ? -1.965 -1.924 9.807 1.00 91.00 87 ALA A C 1
ATOM 715 O O . ALA A 1 87 ? -2.534 -0.845 9.948 1.00 91.00 87 ALA A O 1
ATOM 716 N N . ARG A 1 88 ? -1.453 -2.586 10.855 1.00 92.19 88 ARG A N 1
ATOM 717 C CA . ARG A 1 88 ? -1.631 -2.153 12.256 1.00 92.19 88 ARG A CA 1
ATOM 718 C C . ARG A 1 88 ? -1.083 -0.752 12.540 1.00 92.19 88 ARG A C 1
ATOM 720 O O . ARG A 1 88 ? -1.644 -0.026 13.349 1.00 92.19 88 ARG A O 1
ATOM 727 N N . LYS A 1 89 ? 0.004 -0.345 11.878 1.00 92.69 89 LYS A N 1
ATOM 728 C CA . LYS A 1 89 ? 0.580 1.004 12.038 1.00 92.69 89 LYS A CA 1
ATOM 729 C C . LYS A 1 89 ? -0.190 2.066 11.253 1.00 92.69 89 LYS A C 1
ATOM 731 O O . LYS A 1 89 ? -0.096 3.243 11.577 1.00 92.69 89 LYS A O 1
ATOM 736 N N . LEU A 1 90 ? -0.919 1.655 10.220 1.00 90.62 90 LEU A N 1
ATOM 737 C CA . LEU A 1 90 ? -1.620 2.534 9.286 1.00 90.62 90 LEU A CA 1
ATOM 738 C C . LEU A 1 90 ? -3.131 2.616 9.558 1.00 90.62 90 LEU A C 1
ATOM 740 O O . LEU A 1 90 ? -3.789 3.490 9.006 1.00 90.62 90 LEU A O 1
ATOM 744 N N . GLN A 1 91 ? -3.673 1.781 10.448 1.00 89.88 91 GLN A N 1
ATOM 745 C CA . GLN A 1 91 ? -5.107 1.684 10.761 1.00 89.88 91 GLN A CA 1
ATOM 746 C C . GLN A 1 91 ? -5.758 2.997 11.243 1.00 89.88 91 GLN A C 1
ATOM 748 O O . GLN A 1 91 ? -6.960 3.179 11.117 1.00 89.88 91 GLN A O 1
ATOM 753 N N . HIS A 1 92 ? -4.973 3.944 11.768 1.00 87.56 92 HIS A N 1
ATOM 754 C CA . HIS A 1 92 ? -5.469 5.258 12.206 1.00 87.56 92 HIS A CA 1
ATOM 755 C C . HIS A 1 92 ? -5.305 6.359 11.145 1.00 87.56 92 HIS A C 1
ATOM 757 O O . HIS A 1 92 ? -5.619 7.521 11.397 1.00 87.56 92 HIS A O 1
ATOM 763 N N . SER A 1 93 ? -4.783 6.026 9.962 1.00 84.19 93 SER A N 1
ATOM 764 C CA . SER A 1 93 ? -4.559 6.988 8.883 1.00 84.19 93 SER A CA 1
ATOM 765 C C . SER A 1 93 ? -5.811 7.145 8.025 1.00 84.19 93 SER A C 1
ATOM 767 O O . SER A 1 93 ? -6.343 6.174 7.500 1.00 84.19 93 SER A O 1
ATOM 769 N N . ALA A 1 94 ? -6.254 8.385 7.808 1.00 82.38 94 ALA A N 1
ATOM 770 C CA . ALA A 1 94 ? -7.401 8.658 6.938 1.00 82.38 94 ALA A CA 1
ATOM 771 C C . ALA A 1 94 ? -7.119 8.348 5.451 1.00 82.38 94 ALA A C 1
ATOM 773 O O . ALA A 1 94 ? -8.036 8.031 4.698 1.00 82.38 94 ALA A O 1
ATOM 774 N N . ASN A 1 95 ? -5.854 8.455 5.035 1.00 84.31 95 ASN A N 1
ATOM 775 C CA . ASN A 1 95 ? -5.382 8.210 3.675 1.00 84.31 95 ASN A CA 1
ATOM 776 C C . ASN A 1 95 ? -3.961 7.632 3.737 1.00 84.31 95 ASN A C 1
ATOM 778 O O . ASN A 1 95 ? -3.079 8.245 4.344 1.00 84.31 95 ASN A O 1
ATOM 782 N N . ILE A 1 96 ? -3.740 6.477 3.112 1.00 89.00 96 ILE A N 1
ATOM 783 C CA . ILE A 1 96 ? -2.426 5.810 3.065 1.00 89.00 96 ILE A CA 1
ATOM 784 C C . ILE A 1 96 ? -1.715 5.978 1.718 1.00 89.00 96 ILE A C 1
ATOM 786 O O . ILE A 1 96 ? -0.584 5.523 1.565 1.00 89.00 96 ILE A O 1
ATOM 790 N N . GLY A 1 97 ? -2.340 6.647 0.750 1.00 86.69 97 GLY A N 1
ATOM 791 C CA . GLY A 1 97 ? -1.806 6.865 -0.593 1.00 86.69 97 GLY A CA 1
ATOM 792 C C . GLY A 1 97 ? -0.378 7.427 -0.613 1.00 86.69 97 GLY A C 1
ATOM 793 O O . GLY A 1 97 ? 0.482 6.844 -1.275 1.00 86.69 97 GLY A O 1
ATOM 794 N N . PRO A 1 98 ? -0.049 8.487 0.156 1.00 86.25 98 PRO A N 1
ATOM 795 C CA . PRO A 1 98 ? 1.323 8.993 0.227 1.00 86.25 98 PRO A CA 1
ATOM 796 C C . PRO A 1 98 ? 2.336 7.968 0.748 1.00 86.25 98 PRO A C 1
ATOM 798 O O . PRO A 1 98 ? 3.479 7.921 0.288 1.00 86.25 98 PRO A O 1
ATOM 801 N N . TRP A 1 99 ? 1.918 7.130 1.700 1.00 91.19 99 TRP A N 1
ATOM 802 C CA . TRP A 1 99 ? 2.755 6.062 2.232 1.00 91.19 99 TRP A CA 1
ATOM 803 C C . TRP A 1 99 ? 2.967 4.960 1.188 1.00 91.19 99 TRP A C 1
ATOM 805 O O . TRP A 1 99 ? 4.110 4.570 0.956 1.00 91.19 99 TRP A O 1
ATOM 815 N N . LEU A 1 100 ? 1.904 4.531 0.499 1.00 88.38 100 LEU A N 1
ATOM 816 C CA . LEU A 1 100 ? 1.978 3.534 -0.572 1.00 88.38 100 LEU A CA 1
ATOM 817 C C . LEU A 1 100 ? 2.890 3.987 -1.712 1.00 88.38 100 LEU A C 1
ATOM 819 O O . LEU A 1 100 ? 3.755 3.228 -2.141 1.00 88.38 100 LEU A O 1
ATOM 823 N N . HIS A 1 101 ? 2.764 5.240 -2.148 1.00 85.44 101 HIS A N 1
ATOM 824 C CA . HIS A 1 101 ? 3.643 5.806 -3.168 1.00 85.44 101 HIS A CA 1
ATOM 825 C C . HIS A 1 101 ? 5.112 5.774 -2.733 1.00 85.44 101 HIS A C 1
ATOM 827 O O . HIS A 1 101 ? 5.990 5.401 -3.510 1.00 85.44 101 HIS A O 1
ATOM 833 N N . ARG A 1 102 ? 5.398 6.135 -1.475 1.00 89.19 102 ARG A N 1
ATOM 834 C CA . ARG A 1 102 ? 6.766 6.086 -0.948 1.00 89.19 102 ARG A CA 1
ATOM 835 C C . ARG A 1 102 ? 7.304 4.659 -0.888 1.00 89.19 102 ARG A C 1
ATOM 837 O O . ARG A 1 102 ? 8.466 4.455 -1.220 1.00 89.19 102 ARG A O 1
ATOM 844 N N . VAL A 1 103 ? 6.489 3.686 -0.486 1.00 90.25 103 VAL A N 1
ATOM 845 C CA . VAL A 1 103 ? 6.886 2.270 -0.477 1.00 90.25 103 VAL A CA 1
ATOM 846 C C . VAL A 1 103 ? 7.167 1.778 -1.894 1.00 90.25 103 VAL A C 1
ATOM 848 O O . VAL A 1 103 ? 8.250 1.250 -2.126 1.00 90.25 103 VAL A O 1
ATOM 851 N N . ALA A 1 104 ? 6.267 2.027 -2.845 1.00 87.12 104 ALA A N 1
ATOM 852 C CA . ALA A 1 104 ? 6.454 1.642 -4.241 1.00 87.12 104 ALA A CA 1
ATOM 853 C C . ALA A 1 104 ? 7.740 2.245 -4.825 1.00 87.12 104 ALA A C 1
ATOM 855 O O . ALA A 1 104 ? 8.550 1.530 -5.411 1.00 87.12 104 ALA A O 1
ATOM 856 N N . PHE A 1 105 ? 7.991 3.534 -4.578 1.00 87.56 105 PHE A N 1
ATOM 857 C CA . PHE A 1 105 ? 9.229 4.193 -4.992 1.00 87.56 105 PHE A CA 1
ATOM 858 C C . PHE A 1 105 ? 10.479 3.552 -4.370 1.00 87.56 105 PHE A C 1
ATOM 860 O O . PHE A 1 105 ? 11.470 3.346 -5.065 1.00 87.56 105 PHE A O 1
ATOM 867 N N . LEU A 1 106 ? 10.446 3.201 -3.079 1.00 88.94 106 LEU A N 1
ATOM 868 C CA . LEU A 1 106 ? 11.569 2.535 -2.410 1.00 88.94 106 LEU A CA 1
ATOM 869 C C . LEU A 1 106 ? 11.845 1.136 -2.970 1.00 88.94 106 LEU A C 1
ATOM 871 O O . LEU A 1 106 ? 13.003 0.735 -3.024 1.00 88.94 106 LEU A O 1
ATOM 875 N N . ILE A 1 107 ? 10.811 0.389 -3.362 1.00 88.56 107 ILE A N 1
ATOM 876 C CA . ILE A 1 107 ? 10.976 -0.937 -3.971 1.00 88.56 107 ILE A CA 1
ATOM 877 C C . ILE A 1 107 ? 11.563 -0.799 -5.372 1.00 88.56 107 ILE A C 1
ATOM 879 O O . ILE A 1 107 ? 12.555 -1.444 -5.692 1.00 88.56 107 ILE A O 1
ATOM 883 N N . VAL A 1 108 ? 11.008 0.107 -6.172 1.00 87.06 108 VAL A N 1
ATOM 884 C CA . VAL A 1 108 ? 11.500 0.402 -7.517 1.00 87.06 108 VAL A CA 1
ATOM 885 C C . VAL A 1 108 ? 12.960 0.866 -7.492 1.00 87.06 108 VAL A C 1
ATOM 887 O O . VAL A 1 108 ? 13.767 0.402 -8.290 1.00 87.06 108 VAL A O 1
ATOM 890 N N . ALA A 1 109 ? 13.331 1.739 -6.552 1.00 84.75 109 ALA A N 1
ATOM 891 C CA . ALA A 1 109 ? 14.701 2.234 -6.419 1.00 84.75 109 ALA A CA 1
ATOM 892 C C . ALA A 1 109 ? 15.719 1.135 -6.064 1.00 84.75 109 ALA A C 1
ATOM 894 O O . ALA A 1 109 ? 16.909 1.310 -6.310 1.00 84.75 109 ALA A O 1
ATOM 895 N N . LYS A 1 110 ? 15.269 0.007 -5.496 1.00 82.44 110 LYS A N 1
ATOM 896 C CA . LYS A 1 110 ? 16.126 -1.155 -5.224 1.00 82.44 110 LYS A CA 1
ATOM 897 C C . LYS A 1 110 ? 16.378 -2.024 -6.454 1.00 82.44 110 LYS A C 1
ATOM 899 O O . LYS A 1 110 ? 17.305 -2.823 -6.410 1.00 82.44 110 LYS A O 1
ATOM 904 N N . ASN A 1 111 ? 15.589 -1.868 -7.517 1.00 71.69 111 ASN A N 1
ATOM 905 C CA . ASN A 1 111 ? 15.722 -2.641 -8.748 1.00 71.69 111 ASN A CA 1
ATOM 906 C C . ASN A 1 111 ? 15.799 -1.709 -9.976 1.00 71.69 111 ASN A C 1
ATOM 908 O O . ASN A 1 111 ? 14.897 -1.707 -10.810 1.00 71.69 111 ASN A O 1
ATOM 912 N N . PRO A 1 112 ? 16.813 -0.827 -10.072 1.00 65.31 112 PRO A N 1
ATOM 913 C CA . PRO A 1 112 ? 16.906 0.117 -11.182 1.00 65.31 112 PRO A CA 1
ATOM 914 C C . PRO A 1 112 ? 17.016 -0.629 -12.519 1.00 65.31 112 PRO A C 1
ATOM 916 O O . PRO A 1 112 ? 17.741 -1.618 -12.618 1.00 65.31 112 PRO A O 1
ATOM 919 N N . ARG A 1 113 ? 16.333 -0.133 -13.566 1.00 64.12 113 ARG A N 1
ATOM 920 C CA . ARG A 1 113 ? 16.506 -0.671 -14.926 1.00 64.12 113 ARG A CA 1
ATOM 921 C C . ARG A 1 113 ? 17.999 -0.691 -15.279 1.00 64.12 113 ARG A C 1
ATOM 923 O O . ARG A 1 113 ? 18.646 0.350 -15.131 1.00 64.12 113 ARG A O 1
ATOM 930 N N . PRO A 1 114 ? 18.532 -1.809 -15.799 1.00 58.84 114 PRO A N 1
ATOM 931 C CA . PRO A 1 114 ? 19.856 -1.793 -16.391 1.00 58.84 114 PRO A CA 1
ATOM 932 C C . PRO A 1 114 ? 19.846 -0.804 -17.561 1.00 58.84 114 PRO A C 1
ATOM 934 O O . PRO A 1 114 ? 18.976 -0.859 -18.433 1.00 58.84 114 PRO A O 1
ATOM 937 N N . ILE A 1 115 ? 20.786 0.141 -17.541 1.00 57.38 115 ILE A N 1
ATOM 938 C CA . ILE A 1 115 ? 21.079 1.000 -18.690 1.00 57.38 115 ILE A CA 1
ATOM 939 C C . ILE A 1 115 ? 21.505 0.083 -19.844 1.00 57.38 115 ILE A C 1
ATOM 941 O O . ILE A 1 115 ? 22.467 -0.666 -19.662 1.00 57.38 115 ILE A O 1
ATOM 945 N N . PRO A 1 116 ? 20.803 0.079 -20.993 1.00 56.06 116 PRO A N 1
ATOM 946 C CA . PRO A 1 116 ? 21.298 -0.636 -22.160 1.00 56.06 116 PRO A CA 1
ATOM 947 C C . PRO A 1 116 ? 22.634 -0.003 -22.568 1.00 56.06 116 PRO A C 1
ATOM 949 O O . PRO A 1 116 ? 22.702 1.213 -22.760 1.00 56.06 116 PRO A O 1
ATOM 952 N N . GLY A 1 117 ? 23.682 -0.829 -22.587 1.00 47.91 117 GLY A N 1
ATOM 953 C CA . GLY A 1 117 ? 25.011 -0.475 -23.088 1.00 47.91 117 GLY A CA 1
ATOM 954 C C . GLY A 1 117 ? 25.075 -0.471 -24.606 1.00 47.91 117 GLY A C 1
ATOM 955 O O . GLY A 1 117 ? 24.205 -1.117 -25.235 1.00 47.91 117 GLY A O 1
#